Protein AF-A0A7X7PRT7-F1 (afdb_monomer_lite)

Structure (mmCIF, N/CA/C/O backbone):
data_AF-A0A7X7PRT7-F1
#
_entry.id   AF-A0A7X7PRT7-F1
#
loop_
_atom_site.group_PDB
_atom_site.id
_atom_site.type_symbol
_atom_site.label_atom_id
_atom_site.label_alt_id
_atom_site.label_comp_id
_atom_site.label_asym_id
_atom_site.label_entity_id
_atom_site.label_seq_id
_atom_site.pdbx_PDB_ins_code
_atom_site.Cartn_x
_atom_site.Cartn_y
_atom_site.Cartn_z
_atom_site.occupancy
_atom_site.B_iso_or_equiv
_atom_site.auth_seq_id
_atom_site.auth_comp_id
_atom_site.auth_asym_id
_atom_site.auth_atom_id
_atom_site.pdbx_PDB_model_num
ATOM 1 N N . MET A 1 1 ? -41.911 -10.585 32.213 1.00 55.12 1 MET A N 1
ATOM 2 C CA . MET A 1 1 ? -40.895 -9.517 32.077 1.00 55.12 1 MET A CA 1
ATOM 3 C C . MET A 1 1 ? -40.543 -9.05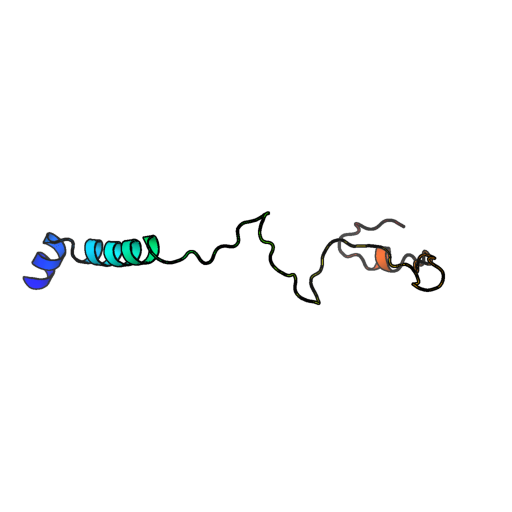7 33.478 1.00 55.12 1 MET A C 1
ATOM 5 O O . MET A 1 1 ? -41.415 -8.539 34.162 1.00 55.12 1 MET A O 1
ATOM 9 N N . GLY A 1 2 ? -39.351 -9.402 33.963 1.00 76.06 2 GLY A N 1
ATOM 10 C CA . GLY A 1 2 ? -39.004 -9.221 35.372 1.00 76.06 2 GLY A CA 1
ATOM 11 C C . GLY A 1 2 ? -38.728 -7.759 35.722 1.00 76.06 2 GLY A C 1
ATOM 12 O O . GLY A 1 2 ? -38.284 -6.982 34.880 1.00 76.06 2 GLY A O 1
ATOM 13 N N . LEU A 1 3 ? -38.920 -7.406 36.996 1.00 73.00 3 LEU A N 1
ATOM 14 C CA . LEU A 1 3 ? -38.614 -6.080 37.551 1.00 73.00 3 LEU A CA 1
ATOM 15 C C . LEU A 1 3 ? -37.161 -5.641 37.256 1.00 73.00 3 LEU A C 1
ATOM 17 O O . LEU A 1 3 ? -36.894 -4.464 37.034 1.00 73.00 3 LEU A O 1
ATOM 21 N N . LYS A 1 4 ? -36.231 -6.603 37.165 1.00 73.81 4 LYS A N 1
ATOM 22 C CA . LYS A 1 4 ? -34.821 -6.379 36.809 1.00 73.81 4 LYS A CA 1
ATOM 23 C C . LYS A 1 4 ? -34.636 -5.837 35.386 1.00 73.81 4 LYS A C 1
ATOM 25 O O . LYS A 1 4 ? -33.827 -4.936 35.195 1.00 73.81 4 LYS A O 1
ATOM 30 N N . ASP A 1 5 ? -35.409 -6.319 34.412 1.00 71.31 5 ASP A N 1
ATOM 31 C CA . ASP A 1 5 ? -35.312 -5.867 33.015 1.00 71.31 5 ASP A CA 1
ATOM 32 C C . ASP A 1 5 ? -35.898 -4.462 32.838 1.00 71.31 5 ASP A C 1
ATOM 34 O O . ASP A 1 5 ? -35.389 -3.664 32.050 1.00 71.31 5 ASP A O 1
ATOM 38 N N . ALA A 1 6 ? -36.944 -4.137 33.605 1.00 72.62 6 ALA A N 1
ATOM 39 C CA . ALA A 1 6 ? -37.544 -2.806 33.625 1.00 72.62 6 ALA A CA 1
ATOM 40 C C . ALA A 1 6 ? -36.589 -1.762 34.231 1.00 72.62 6 ALA A C 1
ATOM 42 O O . ALA A 1 6 ? -36.424 -0.688 33.658 1.00 72.62 6 ALA A O 1
ATOM 43 N N . ILE A 1 7 ? -35.889 -2.097 35.322 1.00 76.44 7 ILE A N 1
ATOM 44 C CA . ILE A 1 7 ? -34.873 -1.224 35.941 1.00 76.44 7 ILE A CA 1
ATOM 45 C C . ILE A 1 7 ? -33.662 -1.039 35.014 1.00 76.44 7 ILE A C 1
ATOM 47 O O . ILE A 1 7 ? -33.149 0.073 34.883 1.00 76.44 7 ILE A O 1
ATOM 51 N N . LYS A 1 8 ? -33.231 -2.100 34.318 1.00 70.56 8 LYS A N 1
ATOM 52 C CA . LYS A 1 8 ? -32.106 -2.049 33.367 1.00 70.56 8 LYS A CA 1
ATOM 53 C C . LYS A 1 8 ? -32.418 -1.181 32.139 1.00 70.56 8 LYS A C 1
ATOM 55 O O . LYS A 1 8 ? -31.547 -0.460 31.658 1.00 70.56 8 LYS A O 1
ATOM 60 N N . LYS A 1 9 ? -33.673 -1.207 31.670 1.00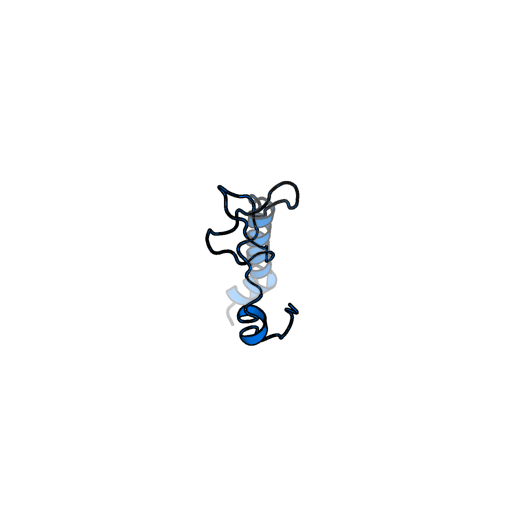 72.81 9 LYS A N 1
ATOM 61 C CA . LYS A 1 9 ? -34.173 -0.321 30.604 1.00 72.81 9 LYS A CA 1
ATOM 62 C C . LYS A 1 9 ? -34.367 1.120 31.082 1.00 72.81 9 LYS A C 1
ATOM 64 O O . LYS A 1 9 ? -33.988 2.034 30.361 1.00 72.81 9 LYS A O 1
ATOM 69 N N . ALA A 1 10 ? -34.892 1.327 32.291 1.00 76.00 10 ALA A N 1
ATOM 70 C CA . ALA A 1 10 ? -35.110 2.661 32.859 1.00 76.00 10 ALA A CA 1
ATOM 71 C C . ALA A 1 10 ? -33.800 3.418 33.141 1.00 76.00 10 ALA A C 1
ATOM 73 O O . ALA A 1 10 ? -33.750 4.636 33.012 1.00 76.00 10 ALA A O 1
ATOM 74 N N . THR A 1 11 ? -32.730 2.700 33.493 1.00 77.44 11 THR A N 1
ATOM 75 C CA . THR A 1 11 ? -31.401 3.279 33.763 1.00 77.44 11 THR A CA 1
ATOM 76 C C . THR A 1 11 ? -30.490 3.345 32.530 1.00 77.44 11 THR A C 1
ATOM 78 O O . THR A 1 11 ? -29.329 3.722 32.664 1.00 77.44 11 THR A O 1
ATOM 81 N N . PHE A 1 12 ? -30.987 2.992 31.333 1.00 82.56 12 PHE A N 1
ATOM 82 C CA . PHE A 1 12 ? -30.226 3.003 30.070 1.00 82.56 12 PHE A CA 1
ATOM 83 C C . PHE A 1 12 ? -28.838 2.340 30.170 1.00 82.56 12 PHE A C 1
ATOM 85 O O . PHE A 1 12 ? -27.868 2.776 29.549 1.00 82.56 12 PHE A O 1
ATOM 92 N N . PHE A 1 13 ? -28.736 1.261 30.949 1.00 84.62 13 PHE A N 1
ATOM 93 C CA . PHE A 1 13 ? -27.457 0.634 31.290 1.00 84.62 13 PHE A CA 1
ATOM 94 C C . PHE A 1 13 ? -26.665 0.164 30.055 1.00 84.62 13 PHE A C 1
ATOM 96 O O . PHE A 1 13 ? -25.447 0.306 30.003 1.00 84.62 13 PHE A O 1
ATOM 103 N N . GLU A 1 14 ? -27.359 -0.321 29.023 1.00 86.44 14 GLU A N 1
ATOM 104 C CA . GLU A 1 14 ? -26.759 -0.744 27.748 1.00 86.44 14 GLU A CA 1
ATOM 105 C C . GLU A 1 14 ? -26.093 0.429 26.994 1.00 86.44 14 GLU A C 1
ATOM 107 O O . GLU A 1 14 ? -25.042 0.262 26.375 1.00 86.44 14 GLU A O 1
ATOM 112 N N . ILE A 1 15 ? -26.653 1.645 27.089 1.00 90.31 15 ILE A N 1
ATOM 113 C CA . ILE A 1 15 ? -26.073 2.846 26.462 1.00 90.31 15 ILE A CA 1
ATOM 114 C C . ILE A 1 15 ? -24.795 3.255 27.195 1.00 90.31 15 ILE A C 1
ATOM 116 O O . ILE A 1 15 ? -23.784 3.553 26.559 1.00 90.31 15 ILE A O 1
ATOM 120 N N . LEU A 1 16 ? -24.813 3.229 28.530 1.00 89.56 16 LEU A N 1
ATOM 121 C CA . LEU A 1 16 ? -23.629 3.515 29.343 1.00 89.56 16 LEU A CA 1
ATOM 122 C C . LEU A 1 16 ? -22.514 2.493 29.098 1.00 89.56 16 LEU A C 1
ATOM 124 O O . LEU A 1 16 ? -21.344 2.869 28.998 1.00 89.56 16 LEU A O 1
ATOM 128 N N . GLN A 1 17 ? -22.870 1.219 28.936 1.00 88.75 17 GLN A N 1
ATOM 129 C CA . GLN A 1 17 ? -21.922 0.168 28.583 1.00 88.75 17 GLN A CA 1
ATOM 130 C C . GLN A 1 17 ? -21.277 0.420 27.210 1.00 88.75 17 GLN A C 1
ATOM 132 O O . GLN A 1 17 ? -20.055 0.325 27.088 1.00 88.75 17 GLN A O 1
ATOM 137 N N . GLY A 1 18 ? -22.059 0.810 26.198 1.00 91.94 18 GLY A N 1
ATOM 138 C CA . GLY A 1 18 ? -21.526 1.204 24.889 1.00 91.94 18 GLY A CA 1
ATOM 139 C C . GLY A 1 18 ? -20.611 2.433 24.962 1.00 91.94 18 GLY A C 1
ATOM 140 O O . GLY A 1 18 ? -19.513 2.432 24.405 1.00 91.94 18 GLY A O 1
ATOM 141 N N . MET A 1 19 ? -21.014 3.455 25.721 1.00 94.12 19 MET A N 1
ATOM 142 C CA . MET A 1 19 ? -20.233 4.682 25.907 1.00 94.12 19 MET A CA 1
ATOM 143 C C . MET A 1 19 ? -18.899 4.428 26.623 1.00 94.12 19 MET A C 1
ATOM 145 O O . MET A 1 19 ? -17.901 5.071 26.305 1.00 94.12 19 MET A O 1
ATOM 149 N N . SER A 1 20 ? -18.853 3.466 27.550 1.00 93.81 20 SER A N 1
ATOM 150 C CA . SER A 1 20 ? -17.618 3.056 28.230 1.00 93.81 20 SER A CA 1
ATOM 151 C C . SER A 1 20 ? -16.570 2.524 27.247 1.00 93.81 20 SER A C 1
ATOM 153 O O . SER A 1 20 ? -15.391 2.875 27.342 1.00 93.81 20 SER A O 1
ATOM 155 N N . VAL A 1 21 ? -16.995 1.741 26.250 1.00 94.75 21 VAL A N 1
ATOM 156 C CA . VAL A 1 21 ? -16.104 1.243 25.191 1.00 94.75 21 VAL A CA 1
ATOM 157 C C . VAL A 1 21 ? -15.599 2.401 24.333 1.00 94.75 21 VAL A C 1
ATOM 159 O O . VAL A 1 21 ? -14.391 2.517 24.117 1.00 94.75 21 VAL A O 1
ATOM 162 N N . THR A 1 22 ? -16.486 3.303 23.907 1.00 94.19 22 THR A N 1
ATOM 163 C CA . THR A 1 22 ? -16.104 4.501 23.143 1.00 94.19 22 THR A CA 1
ATOM 164 C C . THR A 1 22 ? -15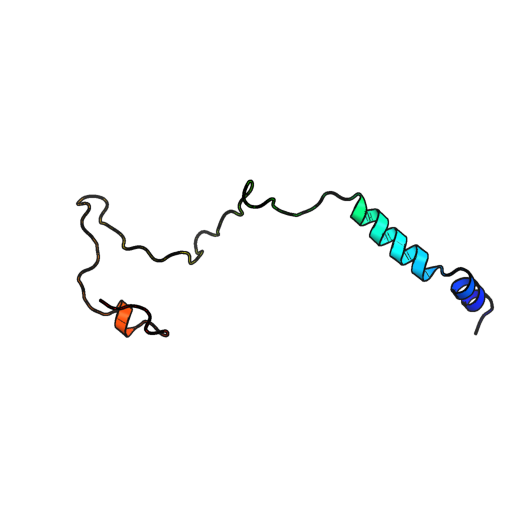.110 5.371 23.915 1.00 94.19 22 THR A C 1
ATOM 166 O O . THR A 1 22 ? -14.081 5.762 23.366 1.00 94.19 22 THR A O 1
ATOM 169 N N . GLY A 1 23 ? -15.359 5.613 25.205 1.00 95.38 23 GLY A N 1
ATOM 170 C CA . GLY A 1 23 ? -14.458 6.364 26.080 1.00 95.38 23 GLY A CA 1
ATOM 171 C C . GLY A 1 23 ? -13.081 5.709 26.212 1.00 95.38 23 GLY A C 1
ATOM 172 O O . GLY A 1 23 ? -12.062 6.398 26.155 1.00 95.38 23 GLY A O 1
ATOM 173 N N . LYS A 1 24 ? -13.027 4.374 26.295 1.00 95.00 24 LYS A N 1
ATOM 174 C CA . LYS A 1 24 ? -11.766 3.620 26.322 1.00 95.00 24 LYS A CA 1
ATOM 175 C C . LYS A 1 24 ? -10.946 3.820 25.044 1.00 95.00 24 LYS A C 1
ATOM 177 O O . LYS A 1 24 ? -9.743 4.059 25.127 1.00 95.00 24 LYS A O 1
ATOM 182 N N . TYR A 1 25 ? -11.574 3.737 23.871 1.00 94.94 25 TYR A N 1
ATOM 183 C CA . TYR A 1 25 ? -10.867 3.924 22.600 1.00 94.94 25 TYR A CA 1
ATOM 184 C C . TYR A 1 25 ? -10.518 5.391 22.315 1.00 94.94 25 TYR A C 1
ATOM 186 O O . TYR A 1 25 ? -9.497 5.645 21.679 1.00 94.94 25 TYR A O 1
ATOM 194 N N . ALA A 1 26 ? -11.283 6.353 22.838 1.00 93.81 26 ALA A N 1
ATOM 195 C CA . ALA A 1 26 ? -11.000 7.782 22.678 1.00 93.81 26 ALA A CA 1
ATOM 196 C C . ALA A 1 26 ? -9.651 8.208 23.289 1.00 93.81 26 ALA A C 1
ATOM 198 O O . ALA A 1 26 ? -8.978 9.078 22.741 1.00 93.81 26 ALA A O 1
ATOM 199 N N . VAL A 1 27 ? -9.242 7.577 24.396 1.00 95.12 27 VAL A N 1
ATOM 200 C CA . VAL A 1 27 ? -7.958 7.844 25.078 1.00 95.12 27 VAL A CA 1
ATOM 201 C C . VAL A 1 27 ? -6.850 6.884 24.616 1.00 95.12 27 VA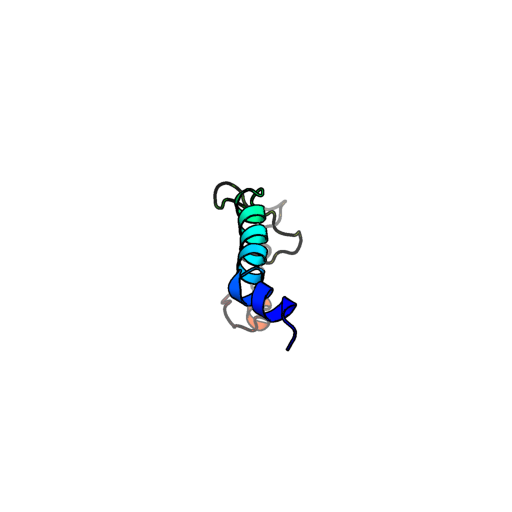L A C 1
ATOM 203 O O . VAL A 1 27 ? -5.672 7.088 24.902 1.00 95.12 27 VAL A O 1
ATOM 206 N N . SER A 1 28 ? -7.201 5.826 23.881 1.00 94.00 28 SER A N 1
ATOM 207 C CA . SER A 1 28 ? -6.227 4.853 23.385 1.00 94.00 28 SER A CA 1
ATOM 208 C C . SER A 1 28 ? -5.311 5.443 22.304 1.00 94.00 28 SER A C 1
ATOM 210 O O . SER A 1 28 ? -5.691 6.343 21.551 1.00 94.00 28 SER A O 1
ATOM 212 N N . LYS A 1 29 ? -4.082 4.920 22.204 1.00 92.75 29 LYS A N 1
ATOM 213 C CA . LYS A 1 29 ? -3.138 5.321 21.154 1.00 92.75 29 LYS A CA 1
ATOM 214 C C . LYS A 1 29 ? -3.695 4.937 19.779 1.00 92.75 29 LYS A C 1
ATOM 216 O O . LYS A 1 29 ? -4.041 3.781 19.544 1.00 92.75 29 LYS A O 1
ATOM 221 N N . LYS A 1 30 ? -3.726 5.902 18.858 1.00 90.12 30 LYS A N 1
ATOM 222 C CA . LYS A 1 30 ? -4.168 5.693 17.473 1.00 90.12 30 LYS A CA 1
ATOM 223 C C . LYS A 1 30 ? -3.172 4.799 16.727 1.00 90.12 30 LYS A C 1
ATOM 225 O O . LYS A 1 30 ? -1.966 5.011 16.816 1.00 90.12 30 LYS A O 1
ATOM 230 N N . VAL A 1 31 ? -3.687 3.833 15.968 1.00 90.38 31 VAL A N 1
ATOM 231 C CA . VAL A 1 31 ? -2.911 2.903 15.118 1.00 90.38 31 VAL A CA 1
ATOM 232 C C . VAL A 1 31 ? -2.778 3.397 13.668 1.00 90.38 31 VAL A C 1
ATOM 234 O O . VAL A 1 31 ? -2.623 2.612 12.740 1.00 90.38 31 VAL A O 1
ATOM 237 N N . THR A 1 32 ? -2.901 4.707 13.457 1.00 91.50 32 THR A N 1
ATOM 238 C CA . THR A 1 32 ? -2.890 5.349 12.137 1.00 91.50 32 THR A CA 1
ATOM 239 C C . THR A 1 32 ? -1.485 5.787 11.739 1.00 91.50 32 THR A C 1
ATOM 241 O O . THR A 1 32 ? -0.722 6.217 12.597 1.00 91.50 32 THR A O 1
ATOM 244 N N . ILE A 1 33 ? -1.193 5.763 10.439 1.00 91.88 33 ILE A N 1
ATOM 245 C CA . ILE A 1 33 ? 0.033 6.315 9.846 1.00 91.88 33 ILE A CA 1
ATOM 246 C C . ILE A 1 33 ? -0.263 7.741 9.355 1.00 91.88 33 ILE A C 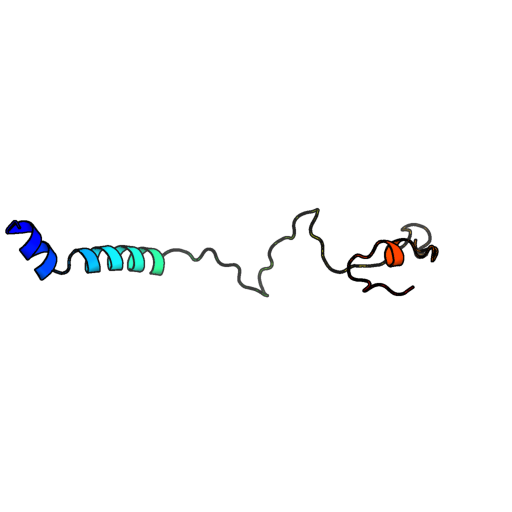1
ATOM 248 O O . ILE A 1 33 ? -1.272 7.954 8.677 1.00 91.88 33 ILE A O 1
ATOM 252 N N . GLU A 1 34 ? 0.589 8.717 9.679 1.00 92.94 34 GLU A N 1
ATOM 253 C CA . GLU A 1 34 ? 0.404 10.116 9.257 1.00 92.94 34 GLU A CA 1
ATOM 254 C C . GLU A 1 34 ? 1.006 10.377 7.864 1.00 92.94 34 GLU A C 1
ATOM 256 O O . GLU A 1 34 ? 2.127 10.865 7.725 1.00 92.94 34 GLU A O 1
ATOM 261 N N . TYR A 1 35 ? 0.252 10.091 6.801 1.00 92.94 35 TYR A N 1
ATOM 262 C CA . TYR A 1 35 ? 0.663 10.457 5.441 1.00 92.94 35 TYR A CA 1
ATOM 263 C C . TYR A 1 35 ? 0.600 11.988 5.242 1.00 92.94 35 TYR A C 1
ATOM 265 O O . TYR A 1 35 ? -0.400 12.593 5.631 1.00 92.94 35 TYR A O 1
ATOM 273 N N . PRO A 1 36 ? 1.599 12.649 4.616 1.00 93.06 36 PRO A N 1
ATOM 274 C CA . PRO A 1 36 ? 2.768 12.103 3.914 1.00 93.06 36 PRO A CA 1
ATOM 275 C C . PRO A 1 36 ? 4.055 11.996 4.752 1.00 93.06 36 PRO A C 1
ATOM 277 O O . PRO A 1 36 ? 5.086 11.612 4.195 1.00 93.06 36 PRO A O 1
ATOM 280 N N . LYS A 1 37 ? 4.023 12.360 6.043 1.00 93.94 37 LYS A N 1
ATOM 281 C CA . LYS A 1 37 ? 5.204 12.374 6.928 1.00 93.94 37 LYS A CA 1
ATOM 282 C C . LYS A 1 37 ? 5.737 10.966 7.184 1.00 93.94 37 LYS A C 1
ATOM 284 O O . LYS A 1 37 ? 6.939 10.737 7.124 1.00 93.94 37 LYS A O 1
ATOM 289 N N . GLU A 1 38 ? 4.831 10.028 7.416 1.00 92.38 38 GLU A N 1
ATOM 290 C CA . GLU A 1 38 ? 5.108 8.607 7.554 1.00 92.38 38 GLU A CA 1
ATOM 291 C C . GLU A 1 38 ? 4.461 7.866 6.376 1.00 92.38 38 GLU A C 1
ATOM 293 O O . GLU A 1 38 ? 3.288 8.072 6.054 1.00 92.38 38 GLU A O 1
ATOM 298 N N . LYS A 1 39 ? 5.231 7.011 5.695 1.00 89.88 39 LYS A N 1
ATOM 299 C CA . LYS A 1 39 ? 4.750 6.177 4.583 1.00 89.88 39 LYS A CA 1
ATOM 300 C C . LYS A 1 39 ? 4.860 4.709 4.966 1.00 89.88 39 LYS A C 1
ATOM 302 O O . LYS A 1 39 ? 5.830 4.305 5.604 1.00 89.88 39 LYS A O 1
ATOM 307 N N . SER A 1 40 ? 3.883 3.904 4.553 1.00 87.12 40 SER A N 1
ATOM 308 C CA . SER A 1 40 ? 3.988 2.453 4.680 1.00 87.12 40 SER A CA 1
ATOM 309 C C . SER A 1 40 ? 5.084 1.923 3.754 1.00 87.12 40 SER A C 1
ATOM 311 O O . SER A 1 40 ? 5.259 2.399 2.631 1.00 87.12 40 SER A O 1
ATOM 313 N N . ILE A 1 41 ? 5.833 0.929 4.231 1.00 89.06 41 ILE A N 1
ATOM 314 C CA . ILE A 1 41 ? 6.848 0.256 3.421 1.00 89.06 41 ILE A CA 1
ATOM 315 C C . ILE A 1 41 ? 6.114 -0.715 2.483 1.00 89.06 41 ILE A C 1
ATOM 317 O O . ILE A 1 41 ? 5.402 -1.596 2.975 1.00 89.06 41 ILE A O 1
ATOM 321 N N . PRO A 1 42 ? 6.238 -0.570 1.151 1.00 90.31 42 PRO A N 1
ATOM 322 C CA . PRO A 1 42 ? 5.638 -1.514 0.221 1.00 90.31 42 PRO A CA 1
ATOM 323 C C . PRO A 1 42 ? 6.307 -2.889 0.348 1.00 90.31 42 PRO A C 1
ATOM 325 O O . PRO A 1 42 ? 7.509 -3.001 0.584 1.00 90.31 42 PRO A O 1
ATOM 328 N N . PHE A 1 43 ? 5.525 -3.955 0.174 1.00 93.31 43 PHE A N 1
ATOM 329 C CA . PHE A 1 43 ? 6.057 -5.319 0.163 1.00 93.31 43 PHE A CA 1
ATOM 330 C C . PHE A 1 43 ? 7.016 -5.535 -1.025 1.00 93.31 43 PHE A C 1
ATOM 332 O O . PHE A 1 43 ? 6.834 -4.898 -2.064 1.00 93.31 43 PHE A O 1
ATOM 339 N N . PRO A 1 44 ? 7.956 -6.502 -0.961 1.00 94.38 44 PRO A N 1
ATOM 340 C CA . PRO A 1 44 ? 8.917 -6.749 -2.046 1.00 94.38 44 PRO A CA 1
ATOM 341 C C . PRO A 1 44 ? 8.300 -7.042 -3.425 1.00 94.38 44 PRO A C 1
ATOM 343 O O . PRO A 1 44 ? 8.951 -6.856 -4.444 1.00 94.38 44 PRO A O 1
ATOM 346 N N . ARG A 1 45 ? 7.047 -7.515 -3.475 1.00 95.06 45 ARG A N 1
ATOM 347 C CA . ARG A 1 45 ? 6.301 -7.807 -4.717 1.00 95.06 45 ARG A CA 1
ATOM 348 C C . ARG A 1 45 ? 5.195 -6.790 -5.010 1.00 95.06 45 ARG A C 1
ATOM 350 O O . ARG A 1 45 ? 4.225 -7.108 -5.700 1.00 95.06 45 ARG A O 1
ATOM 357 N N . PHE A 1 46 ? 5.287 -5.593 -4.441 1.00 95.50 46 PHE A N 1
ATOM 358 C CA . PHE A 1 46 ? 4.339 -4.524 -4.719 1.00 95.50 46 PHE A CA 1
ATOM 359 C C . PHE A 1 46 ? 4.417 -4.113 -6.196 1.00 95.50 46 PHE A C 1
ATOM 361 O O . PHE A 1 46 ? 5.493 -3.836 -6.720 1.00 95.50 46 PHE A O 1
ATOM 368 N N . ARG A 1 47 ? 3.265 -4.078 -6.871 1.00 93.94 47 ARG A N 1
ATOM 369 C CA . ARG A 1 47 ? 3.154 -3.635 -8.266 1.00 93.94 47 ARG A CA 1
ATOM 370 C C . ARG A 1 47 ? 2.886 -2.130 -8.278 1.00 93.94 47 ARG A C 1
ATOM 372 O O . ARG A 1 47 ? 1.752 -1.713 -8.066 1.00 93.94 47 ARG A O 1
ATOM 379 N N . GLY A 1 48 ? 3.948 -1.343 -8.445 1.00 93.06 48 GLY A N 1
ATOM 380 C CA . GLY A 1 48 ? 3.897 0.119 -8.534 1.00 93.06 48 GLY A CA 1
ATOM 381 C C . GLY A 1 48 ? 3.845 0.629 -9.976 1.00 93.06 48 GLY A C 1
ATOM 382 O O . GLY A 1 48 ? 3.341 -0.048 -10.869 1.00 93.06 48 GLY A O 1
ATOM 383 N N . SER A 1 49 ? 4.396 1.824 -10.193 1.00 92.56 49 SER A N 1
ATOM 384 C CA . SER A 1 49 ? 4.572 2.392 -11.534 1.00 92.56 49 SER A CA 1
ATOM 385 C C . SER A 1 49 ? 5.474 1.501 -12.384 1.00 92.56 49 SER A C 1
ATOM 387 O O . SER A 1 49 ? 6.543 1.096 -11.920 1.00 92.56 49 SER A O 1
ATOM 389 N N . GLN A 1 50 ? 5.071 1.227 -13.626 1.00 91.94 50 GLN A N 1
ATOM 390 C CA . GLN A 1 50 ? 5.950 0.566 -14.587 1.00 91.94 50 GLN A CA 1
ATOM 391 C C . GLN A 1 50 ? 7.119 1.495 -14.945 1.00 91.94 50 GLN A C 1
ATOM 393 O O . GLN A 1 50 ? 6.941 2.709 -15.059 1.00 91.94 50 GLN A O 1
ATOM 398 N N . ALA A 1 51 ? 8.307 0.920 -15.119 1.00 93.44 51 ALA A N 1
ATOM 399 C CA . ALA A 1 51 ? 9.501 1.609 -15.597 1.00 93.44 51 ALA A CA 1
ATOM 400 C C . ALA A 1 51 ? 10.287 0.668 -16.518 1.00 93.44 51 ALA A C 1
ATOM 402 O O . ALA A 1 51 ? 10.290 -0.547 -16.302 1.00 93.44 51 ALA A O 1
ATOM 403 N N . LEU A 1 52 ? 10.945 1.228 -17.535 1.00 94.25 52 LEU A N 1
ATOM 404 C CA . LEU A 1 52 ? 11.894 0.480 -18.355 1.00 94.25 52 LEU A CA 1
ATOM 405 C C . LEU A 1 52 ? 13.196 0.310 -17.574 1.00 94.25 52 LEU A C 1
ATOM 407 O O . LEU A 1 52 ? 13.681 1.253 -16.951 1.00 94.25 52 LEU A O 1
ATOM 411 N N . ILE A 1 53 ? 13.729 -0.907 -17.589 1.00 93.00 53 ILE A N 1
ATOM 412 C CA . ILE A 1 53 ? 14.972 -1.248 -16.900 1.00 93.00 53 ILE A CA 1
ATOM 413 C C . ILE A 1 53 ? 16.122 -1.091 -17.894 1.00 93.00 53 ILE A C 1
ATOM 415 O O . ILE A 1 53 ? 16.033 -1.582 -19.021 1.00 93.00 53 ILE A O 1
ATOM 419 N N . SER A 1 54 ? 17.182 -0.420 -17.455 1.00 95.00 54 SER A N 1
ATOM 420 C CA . SER A 1 54 ? 18.451 -0.340 -18.175 1.00 95.00 54 SER A CA 1
ATOM 421 C C . SER A 1 54 ? 19.430 -1.397 -17.679 1.00 95.00 54 SER A C 1
ATOM 423 O O . SER A 1 54 ? 19.391 -1.785 -16.506 1.00 95.00 54 SER A O 1
ATOM 425 N N . ASP A 1 55 ? 20.322 -1.827 -18.562 1.00 94.50 55 ASP A N 1
ATOM 426 C CA . ASP A 1 55 ? 21.480 -2.637 -18.208 1.00 94.50 55 ASP A CA 1
ATOM 427 C C . ASP A 1 55 ? 22.394 -1.839 -17.248 1.00 94.50 55 ASP A C 1
ATOM 429 O O . ASP A 1 55 ? 22.759 -0.698 -17.555 1.00 94.50 55 ASP A O 1
ATOM 433 N N . PRO A 1 56 ? 22.759 -2.387 -16.073 1.00 93.88 56 PRO A N 1
ATOM 434 C CA . PRO A 1 56 ? 23.648 -1.721 -15.123 1.00 93.88 56 PRO A CA 1
ATOM 435 C C . PRO A 1 56 ? 25.064 -1.433 -15.647 1.00 93.88 56 PRO A C 1
ATOM 437 O O . PRO A 1 56 ? 25.712 -0.524 -15.127 1.00 93.88 56 PRO A O 1
ATOM 440 N N . GLU A 1 57 ? 25.561 -2.208 -16.613 1.00 95.31 57 GLU A N 1
ATOM 441 C CA . GLU A 1 57 ? 26.928 -2.102 -17.138 1.00 95.31 57 GLU A CA 1
ATOM 442 C C . GLU A 1 57 ? 27.020 -1.124 -18.315 1.00 95.31 57 GLU A C 1
ATOM 444 O O . GLU A 1 57 ? 27.932 -0.296 -18.358 1.00 95.31 57 GLU A O 1
ATOM 449 N N . THR A 1 58 ? 26.076 -1.194 -19.259 1.00 93.88 58 THR A N 1
ATOM 450 C CA . THR A 1 58 ? 26.092 -0.373 -20.486 1.00 93.88 58 THR A CA 1
ATOM 451 C C . THR A 1 58 ? 25.226 0.882 -20.383 1.00 93.88 58 THR A C 1
ATOM 453 O O . THR A 1 58 ? 25.464 1.857 -21.095 1.00 93.88 58 THR A O 1
ATOM 456 N N . GLY A 1 59 ? 24.223 0.884 -19.497 1.00 92.25 59 GLY A N 1
ATOM 457 C CA . GLY A 1 59 ? 23.223 1.947 -19.386 1.00 92.25 59 GLY A CA 1
ATOM 458 C C . GLY A 1 59 ? 22.171 1.945 -20.502 1.00 92.25 59 GLY A C 1
ATOM 459 O O . GLY A 1 59 ? 21.272 2.790 -20.488 1.00 92.25 59 GLY A O 1
ATOM 460 N N . GLU A 1 60 ? 22.247 1.010 -21.451 1.00 93.75 60 GLU A N 1
ATOM 461 C CA . GLU A 1 60 ? 21.267 0.868 -22.528 1.00 93.75 60 GLU A CA 1
ATOM 462 C C . GLU A 1 60 ? 19.946 0.288 -22.006 1.00 93.75 60 GLU A C 1
ATOM 464 O O . GLU A 1 60 ? 19.897 -0.390 -20.981 1.00 93.75 60 GLU A O 1
ATOM 469 N N . LEU A 1 61 ? 18.839 0.584 -22.691 1.00 93.69 61 LEU A N 1
ATOM 470 C CA . LEU A 1 61 ? 17.526 0.042 -22.338 1.00 93.69 61 LEU A CA 1
ATOM 471 C C . LEU A 1 61 ? 17.440 -1.438 -22.726 1.00 93.69 61 LEU A C 1
ATOM 473 O O . LEU A 1 61 ? 17.766 -1.797 -23.851 1.00 93.69 61 LEU A O 1
ATOM 477 N N . ASN A 1 62 ? 16.864 -2.271 -21.856 1.00 93.56 62 ASN A N 1
ATOM 478 C CA . ASN A 1 62 ? 16.651 -3.699 -22.146 1.00 93.56 62 ASN A CA 1
ATOM 479 C C . ASN A 1 62 ? 15.518 -3.973 -23.157 1.00 93.56 62 ASN A C 1
ATOM 481 O O . ASN A 1 62 ? 15.237 -5.125 -23.474 1.00 93.56 62 ASN A O 1
ATOM 485 N N . CYS A 1 63 ? 14.795 -2.941 -23.596 1.00 94.75 63 CYS A N 1
ATOM 486 C CA . CYS A 1 63 ? 13.683 -3.084 -24.531 1.00 94.75 63 CYS A CA 1
ATOM 487 C C . CYS A 1 63 ? 14.206 -3.215 -25.967 1.00 94.75 63 CYS A C 1
ATOM 489 O O . CYS A 1 63 ? 14.894 -2.321 -26.449 1.00 94.75 63 CYS A O 1
ATOM 491 N N . ASP A 1 64 ? 13.812 -4.279 -26.664 1.00 95.00 64 ASP A N 1
ATOM 492 C CA . ASP A 1 64 ? 14.170 -4.578 -28.059 1.00 95.00 64 ASP A CA 1
ATOM 493 C C . ASP A 1 64 ? 13.023 -4.322 -29.058 1.00 95.00 64 ASP A C 1
ATOM 495 O O . ASP A 1 64 ? 13.107 -4.714 -30.220 1.00 95.00 64 ASP A O 1
ATOM 499 N N . ALA A 1 65 ? 11.936 -3.685 -28.607 1.00 95.94 65 ALA A N 1
ATOM 500 C CA . ALA A 1 65 ? 10.720 -3.436 -29.387 1.00 95.94 65 ALA A CA 1
ATOM 501 C C . ALA A 1 65 ? 10.048 -4.706 -29.959 1.00 95.94 65 ALA A C 1
ATOM 503 O O . ALA A 1 65 ? 9.418 -4.673 -31.012 1.00 95.94 65 ALA A O 1
ATOM 504 N N . CYS A 1 66 ? 10.100 -5.834 -29.246 1.00 97.12 66 CYS A N 1
ATOM 505 C CA . CYS A 1 66 ? 9.449 -7.081 -29.672 1.00 97.12 66 CYS A CA 1
ATOM 506 C C . CYS A 1 66 ? 7.900 -7.085 -29.679 1.00 97.12 66 CYS A C 1
ATOM 508 O O . CYS A 1 66 ? 7.307 -8.100 -30.039 1.00 97.12 66 CYS A O 1
ATOM 510 N N . HIS A 1 67 ? 7.223 -6.016 -29.236 1.00 96.25 67 HIS A N 1
ATOM 511 C CA . HIS A 1 67 ? 5.752 -5.919 -29.106 1.00 96.25 67 HIS A CA 1
ATOM 512 C C . HIS A 1 67 ? 5.069 -6.985 -28.210 1.00 96.25 67 HIS A C 1
ATOM 514 O O . HIS A 1 67 ? 3.837 -7.082 -28.160 1.00 96.25 67 HIS A O 1
ATOM 520 N N . LEU A 1 68 ? 5.829 -7.773 -27.437 1.00 96.44 68 LEU A N 1
ATOM 521 C CA . LEU A 1 68 ? 5.272 -8.825 -26.573 1.00 96.44 68 LEU A CA 1
ATOM 522 C C . LEU A 1 68 ? 4.429 -8.263 -25.422 1.00 96.44 68 LEU A C 1
ATOM 524 O O . LEU A 1 68 ? 3.356 -8.787 -25.122 1.00 96.44 68 LEU A O 1
ATOM 528 N N . CYS A 1 69 ? 4.896 -7.200 -24.767 1.00 96.00 69 CYS A N 1
ATOM 529 C CA . CYS A 1 69 ? 4.174 -6.597 -23.646 1.00 96.00 69 CYS A CA 1
ATOM 530 C C . CYS A 1 69 ? 2.910 -5.845 -24.086 1.00 96.00 69 CYS A C 1
ATOM 532 O O . CYS A 1 69 ? 1.935 -5.857 -23.339 1.00 96.00 69 CYS A O 1
ATOM 534 N N . GLU A 1 70 ? 2.891 -5.267 -25.292 1.00 97.44 70 GLU A N 1
ATOM 535 C CA . GLU A 1 70 ? 1.683 -4.711 -25.917 1.00 97.44 70 GLU A CA 1
ATOM 536 C C . GLU A 1 70 ? 0.654 -5.816 -26.191 1.00 97.44 70 GLU A C 1
ATOM 538 O O . GLU A 1 70 ? -0.486 -5.726 -25.737 1.00 97.44 70 GLU A O 1
ATOM 543 N N . THR A 1 71 ? 1.084 -6.909 -26.829 1.00 97.25 71 THR A N 1
ATOM 544 C CA . THR A 1 71 ? 0.211 -8.043 -27.180 1.00 97.25 71 THR A CA 1
ATOM 545 C C . THR A 1 71 ? -0.381 -8.735 -25.946 1.00 97.25 71 THR A C 1
ATOM 547 O O . THR A 1 71 ? -1.548 -9.122 -25.942 1.00 97.25 71 THR A O 1
ATOM 550 N N . MET A 1 72 ? 0.406 -8.889 -24.877 1.00 97.44 72 MET A N 1
ATOM 551 C CA . MET A 1 72 ? -0.024 -9.555 -23.640 1.00 97.44 72 MET A CA 1
ATOM 552 C C . MET A 1 72 ? -0.825 -8.643 -22.698 1.00 97.44 72 MET A C 1
ATOM 554 O O . MET A 1 72 ? -1.333 -9.121 -21.680 1.00 97.44 72 MET A O 1
ATOM 558 N N . CYS A 1 73 ? -0.920 -7.340 -22.978 1.00 97.31 73 CYS A N 1
ATOM 559 C CA . CYS A 1 73 ? -1.591 -6.392 -22.098 1.00 97.31 73 CYS A CA 1
ATOM 560 C C . CYS A 1 73 ? -3.118 -6.604 -22.125 1.00 97.31 73 CYS A C 1
ATOM 562 O O . CYS A 1 73 ? -3.754 -6.307 -23.136 1.00 97.31 73 CYS A O 1
ATOM 564 N N . PRO A 1 74 ? -3.756 -7.027 -21.016 1.00 97.88 74 PRO A N 1
ATOM 565 C CA . PRO A 1 74 ? -5.198 -7.289 -21.007 1.00 97.88 74 PRO A CA 1
ATOM 566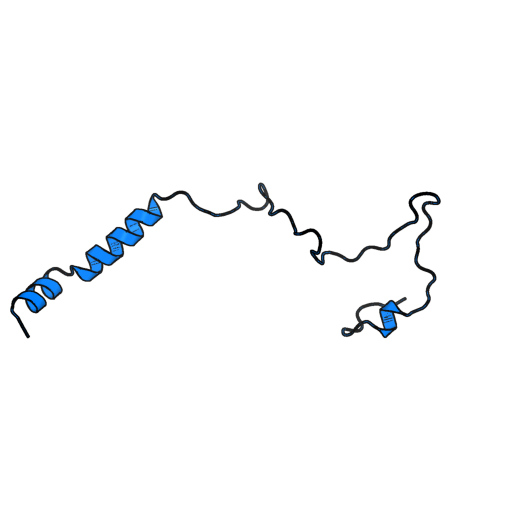 C C . PRO A 1 74 ? -6.038 -6.015 -21.171 1.00 97.88 74 PRO A C 1
ATOM 568 O O . PRO A 1 74 ? -7.165 -6.078 -21.649 1.00 97.88 74 PRO A O 1
ATOM 571 N N . SER A 1 75 ? -5.504 -4.862 -20.764 1.00 97.38 75 SER A N 1
ATOM 572 C CA . SER A 1 75 ? -6.163 -3.557 -20.870 1.00 97.38 75 SER A CA 1
ATOM 573 C C . SER A 1 75 ? -5.762 -2.767 -22.115 1.00 97.38 75 SER A C 1
ATOM 575 O O . SER A 1 75 ? -6.239 -1.648 -22.270 1.00 97.38 75 SER A O 1
ATOM 577 N N . GLN A 1 76 ? -4.869 -3.304 -22.959 1.00 96.06 76 GLN A N 1
ATOM 578 C CA . GLN A 1 76 ? -4.371 -2.644 -24.175 1.00 96.06 76 GLN A CA 1
ATOM 579 C C . GLN A 1 76 ? -3.908 -1.190 -23.938 1.00 96.06 76 GLN A C 1
ATOM 581 O O . GLN A 1 76 ? -4.183 -0.294 -24.727 1.00 96.06 76 GLN A O 1
ATOM 586 N N . CYS A 1 77 ? -3.227 -0.937 -22.814 1.00 96.19 77 CYS A N 1
ATOM 587 C CA . CYS A 1 77 ? -2.785 0.406 -22.412 1.00 96.19 77 CYS A CA 1
ATOM 588 C C . CYS A 1 77 ? -1.320 0.708 -22.764 1.00 96.19 77 CYS A C 1
ATOM 590 O O . CYS A 1 77 ? -0.793 1.742 -22.361 1.00 96.19 77 CYS A O 1
ATOM 592 N N . ILE A 1 78 ? -0.646 -0.224 -23.434 1.00 95.94 78 ILE A N 1
ATOM 593 C CA . ILE A 1 78 ? 0.747 -0.108 -23.865 1.00 95.94 78 ILE A CA 1
ATOM 594 C C . ILE A 1 78 ? 0.724 0.075 -25.379 1.00 95.94 78 ILE A C 1
ATOM 596 O O . ILE A 1 78 ? 0.013 -0.654 -26.061 1.00 95.94 78 ILE A O 1
ATOM 600 N N . THR A 1 79 ? 1.506 1.025 -25.876 1.00 94.69 79 THR A N 1
ATOM 601 C CA . THR A 1 79 ? 1.747 1.247 -27.304 1.00 94.69 79 THR A CA 1
ATOM 602 C C . THR A 1 79 ? 3.250 1.379 -27.479 1.00 94.69 79 THR A C 1
ATOM 604 O O . THR A 1 79 ? 3.874 2.140 -26.731 1.00 94.69 79 THR A O 1
ATOM 607 N N . ILE A 1 80 ? 3.815 0.583 -28.386 1.00 91.56 80 ILE A N 1
ATOM 608 C CA . ILE A 1 80 ? 5.257 0.508 -28.659 1.00 91.56 80 ILE A CA 1
ATOM 609 C C . ILE A 1 80 ? 5.564 1.146 -30.005 1.00 91.56 80 ILE A C 1
ATOM 611 O O . ILE A 1 80 ? 4.841 0.838 -30.977 1.00 91.56 80 ILE A O 1
#

Foldseek 3Di:
DDPVVVVCVVVVVVVVVVVVVVVVVVPDDDPDADPPVGDDDDDPPDDDDDDFDADPPPRHTPDPPPCPCCVPPPVNPDDD

Radius of gyration: 29.52 Å; chains: 1; bounding box: 68×22×67 Å

Sequence (80 aa):
MGLKDAIKKATFFEILQGMSVTGKYAVSKKVTIEYPKEKSIPFPRFRGSQALISDPETGELNCDACHLCETMCPSQCITI

Secondary structure (DSSP, 8-state):
--HHHHHHHHTTHHHHHHHHHHHHHHHSPP----TTTS-PPPPTT------PPBPTTT--BS-----HHHHT-TT-----

pLDDT: mean 90.5, std 8.07, range [55.12, 97.88]